Protein AF-A0A6B3FDZ7-F1 (afdb_monomer_lite)

Radius of gyration: 13.2 Å; chains: 1; bounding box: 26×28×34 Å

Structure (mmCIF, N/CA/C/O backbone):
data_AF-A0A6B3FDZ7-F1
#
_entry.id   AF-A0A6B3FDZ7-F1
#
loop_
_atom_site.group_PDB
_atom_site.id
_atom_site.type_symbol
_atom_site.label_atom_id
_atom_site.label_alt_id
_atom_site.label_comp_id
_atom_site.label_asym_id
_atom_site.label_entity_id
_atom_site.label_seq_id
_atom_site.pdbx_PDB_ins_code
_atom_site.Cartn_x
_atom_site.Cartn_y
_atom_site.Cartn_z
_atom_site.occupancy
_atom_site.B_iso_or_equiv
_atom_site.auth_seq_id
_atom_site.auth_comp_id
_atom_site.auth_asym_id
_atom_site.auth_atom_id
_atom_site.pdbx_PDB_model_num
ATOM 1 N N . VAL A 1 1 ? 2.545 -1.515 12.605 1.00 94.62 1 VAL A N 1
ATOM 2 C CA . VAL A 1 1 ? 1.981 -0.512 11.667 1.00 94.62 1 VAL A CA 1
ATOM 3 C C . VAL A 1 1 ? 0.464 -0.462 11.731 1.00 94.62 1 VAL A C 1
ATOM 5 O O . VAL A 1 1 ? -0.040 0.572 12.142 1.00 94.62 1 VAL A O 1
ATOM 8 N N . LEU A 1 2 ? -0.255 -1.550 11.421 1.00 97.12 2 LEU A N 1
ATOM 9 C CA . LEU A 1 2 ? -1.727 -1.554 11.380 1.00 97.12 2 LEU A CA 1
ATOM 10 C C . LEU A 1 2 ? -2.387 -0.956 12.638 1.00 97.12 2 LEU A C 1
ATOM 12 O O . LEU A 1 2 ? -3.140 -0.005 12.511 1.00 97.12 2 LEU A O 1
ATOM 16 N N . ALA A 1 3 ? -2.023 -1.407 13.845 1.00 98.25 3 ALA A N 1
ATOM 17 C CA . ALA A 1 3 ? -2.597 -0.875 15.090 1.00 98.25 3 ALA A CA 1
ATOM 18 C C . ALA A 1 3 ? -2.417 0.649 15.260 1.00 98.25 3 ALA A C 1
ATOM 20 O O . ALA A 1 3 ? -3.326 1.347 15.709 1.00 98.25 3 ALA A O 1
ATOM 21 N N . ALA A 1 4 ? -1.252 1.178 14.872 1.00 98.44 4 ALA A N 1
ATOM 22 C CA . ALA A 1 4 ? -0.990 2.613 14.918 1.00 98.44 4 ALA A CA 1
ATOM 23 C C . ALA A 1 4 ? -1.840 3.366 13.885 1.00 98.44 4 ALA A C 1
ATOM 25 O O . ALA A 1 4 ? -2.435 4.386 14.223 1.00 98.44 4 ALA A O 1
ATOM 26 N N . LEU A 1 5 ? -1.957 2.835 12.661 1.00 98.25 5 LEU A N 1
ATOM 27 C CA . LEU A 1 5 ? -2.817 3.407 11.623 1.00 98.25 5 LEU A CA 1
ATOM 28 C C . LEU A 1 5 ? -4.290 3.403 12.052 1.00 98.25 5 LEU A C 1
ATOM 30 O O . LEU A 1 5 ? -4.955 4.422 11.917 1.00 98.25 5 LEU A O 1
ATOM 34 N N . THR A 1 6 ? -4.784 2.308 12.635 1.00 98.19 6 THR A N 1
ATOM 35 C CA . THR A 1 6 ? -6.149 2.217 13.174 1.00 98.19 6 THR A CA 1
ATOM 36 C C . THR A 1 6 ? -6.418 3.319 14.198 1.00 98.19 6 THR A C 1
ATOM 38 O O . THR A 1 6 ? -7.452 3.981 14.139 1.00 98.19 6 THR A O 1
ATOM 41 N N . ASN A 1 7 ? -5.482 3.569 15.116 1.00 98.62 7 ASN A N 1
ATOM 42 C CA . ASN A 1 7 ? -5.629 4.652 16.088 1.00 98.62 7 ASN A CA 1
ATOM 43 C C . ASN A 1 7 ? -5.551 6.040 15.437 1.00 98.62 7 ASN A C 1
ATOM 45 O O . ASN A 1 7 ? -6.352 6.906 15.779 1.00 98.62 7 ASN A O 1
ATOM 49 N N . ALA A 1 8 ? -4.651 6.250 14.475 1.00 98.69 8 ALA A N 1
ATOM 50 C CA . ALA A 1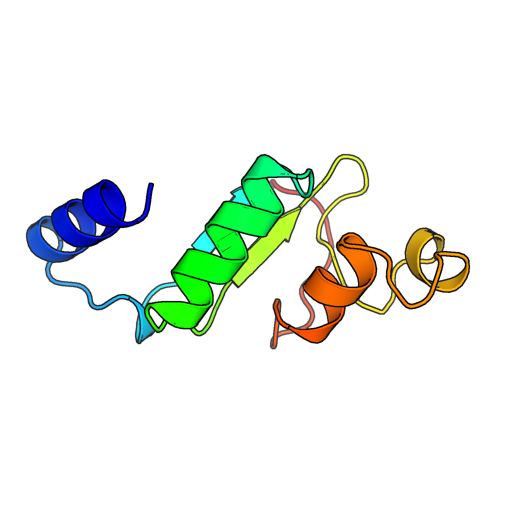 8 ? -4.555 7.515 13.749 1.00 98.69 8 ALA A CA 1
ATOM 51 C C . ALA A 1 8 ? -5.848 7.835 12.979 1.00 98.69 8 ALA A C 1
ATOM 53 O O . ALA A 1 8 ? -6.347 8.956 13.052 1.00 98.69 8 ALA A O 1
ATOM 54 N N . LEU A 1 9 ? -6.432 6.837 12.311 1.00 98.56 9 LEU A N 1
ATOM 55 C CA . LEU A 1 9 ? -7.704 6.949 11.596 1.00 98.56 9 LEU A CA 1
ATOM 56 C C . LEU A 1 9 ? -8.859 7.345 12.526 1.00 98.56 9 LEU A C 1
ATOM 58 O O . LEU A 1 9 ? -9.652 8.216 12.172 1.00 98.56 9 LEU A O 1
ATOM 62 N N . ARG A 1 10 ? -8.900 6.797 13.750 1.00 98.38 10 ARG A N 1
ATOM 63 C CA . ARG A 1 10 ? -9.872 7.199 14.783 1.00 98.38 10 ARG A CA 1
ATOM 64 C C . ARG A 1 10 ? -9.720 8.664 15.189 1.00 98.38 10 ARG A C 1
ATOM 66 O O . ARG A 1 10 ? -10.729 9.334 15.373 1.00 98.38 10 ARG A O 1
ATOM 73 N N . VAL A 1 11 ? -8.488 9.163 15.311 1.00 98.62 11 VAL A N 1
ATOM 74 C CA . VAL A 1 11 ? -8.218 10.569 15.669 1.00 98.62 11 VAL A CA 1
ATOM 75 C C . VAL A 1 11 ? -8.724 11.527 14.592 1.00 98.62 11 VAL A C 1
ATOM 77 O O . VAL A 1 11 ? -9.291 12.564 14.919 1.00 98.62 11 VAL A O 1
ATOM 80 N N . VAL A 1 12 ? -8.553 11.181 13.313 1.00 98.38 12 VAL A N 1
ATOM 81 C CA . VAL A 1 12 ? -8.990 12.030 12.188 1.00 98.38 12 VAL A CA 1
ATOM 82 C C . VAL A 1 12 ? -10.407 11.719 11.691 1.00 98.38 12 VAL A C 1
ATOM 84 O O . VAL A 1 12 ? -10.846 12.324 10.715 1.00 98.38 12 VAL A O 1
ATOM 87 N N . GLY A 1 13 ? -11.112 10.776 12.324 1.00 98.25 13 GLY A N 1
ATOM 88 C CA . GLY A 1 13 ? -12.482 10.397 11.970 1.00 98.25 13 GLY A CA 1
ATOM 89 C C . GLY A 1 13 ? -12.635 9.772 10.579 1.00 98.25 13 GLY A C 1
ATOM 90 O O . GLY A 1 13 ? -13.661 9.978 9.937 1.00 98.25 13 GLY A O 1
ATOM 91 N N . LYS A 1 14 ? -11.627 9.039 10.089 1.00 98.62 14 LYS A N 1
ATOM 92 C CA . LYS A 1 14 ? -11.651 8.375 8.771 1.00 98.62 14 LYS A CA 1
ATOM 93 C C . LYS A 1 14 ? -11.692 6.859 8.922 1.00 98.62 14 LYS A C 1
ATOM 95 O O . LYS A 1 14 ? -11.175 6.328 9.902 1.00 98.62 14 LYS A O 1
ATOM 100 N N . LYS A 1 15 ? -12.264 6.160 7.942 1.00 98.25 15 LYS A N 1
ATOM 101 C CA . LYS A 1 15 ? -12.170 4.699 7.844 1.00 98.25 15 LYS A CA 1
ATOM 102 C C . LYS A 1 15 ? -11.031 4.291 6.916 1.00 98.25 15 LYS A C 1
ATOM 104 O O . LYS A 1 15 ? -10.535 5.113 6.148 1.00 98.25 15 LYS A O 1
ATOM 109 N N . ILE A 1 16 ? -10.578 3.044 7.025 1.00 98.12 16 ILE A N 1
ATOM 110 C CA . ILE A 1 16 ? -9.425 2.562 6.252 1.00 98.12 16 ILE A CA 1
ATOM 111 C C . ILE A 1 16 ? -9.780 2.354 4.774 1.00 98.12 16 ILE A C 1
ATOM 113 O O . ILE A 1 16 ? -8.941 2.618 3.917 1.00 98.12 16 ILE A O 1
ATOM 117 N N . GLU A 1 17 ? -11.023 1.972 4.479 1.00 97.75 17 GLU A N 1
ATOM 118 C CA . GLU A 1 17 ? -11.544 1.843 3.115 1.00 97.75 17 GLU A CA 1
ATOM 119 C C . GLU A 1 17 ? -11.630 3.195 2.378 1.00 97.75 17 GLU A C 1
ATOM 121 O O . GLU A 1 17 ? -11.446 3.267 1.165 1.00 97.75 17 GLU A O 1
ATOM 126 N N . ASP A 1 18 ? -11.811 4.294 3.118 1.00 97.12 18 ASP A N 1
ATOM 127 C CA . ASP A 1 18 ? -12.016 5.633 2.552 1.00 97.12 18 ASP A CA 1
ATOM 128 C C . ASP A 1 18 ? -10.703 6.373 2.230 1.00 97.12 18 ASP A C 1
ATOM 130 O O . ASP A 1 18 ? -10.719 7.443 1.610 1.00 97.12 18 ASP A O 1
ATOM 134 N N . VAL A 1 19 ? -9.551 5.862 2.681 1.00 97.81 19 VAL A N 1
ATOM 135 C CA . VAL A 1 19 ? -8.255 6.542 2.526 1.00 97.81 19 VAL A CA 1
ATOM 136 C C . VAL A 1 19 ? -7.413 5.956 1.401 1.00 97.81 19 VAL A C 1
ATOM 138 O O . VAL A 1 19 ? -7.461 4.770 1.091 1.00 97.81 19 VAL A O 1
ATOM 141 N N . ARG A 1 20 ? -6.565 6.808 0.818 1.00 97.19 20 ARG A N 1
ATOM 142 C CA . ARG A 1 20 ? -5.461 6.375 -0.039 1.00 97.19 20 ARG A CA 1
ATOM 143 C C . ARG A 1 20 ? -4.204 6.196 0.807 1.00 97.19 20 ARG A C 1
ATOM 145 O O . ARG A 1 20 ? -3.807 7.111 1.527 1.00 97.19 20 ARG A O 1
ATOM 152 N N . VAL A 1 21 ? -3.577 5.032 0.700 1.00 97.69 21 VAL A N 1
ATOM 153 C CA . VAL A 1 21 ? -2.325 4.687 1.375 1.00 97.69 21 VAL A CA 1
ATOM 154 C C . VAL A 1 21 ? -1.201 4.684 0.347 1.00 97.69 21 VAL A C 1
ATOM 156 O O . VAL A 1 21 ? -1.263 3.953 -0.636 1.00 97.69 21 VAL A O 1
ATOM 159 N N . VAL A 1 22 ? -0.157 5.476 0.586 1.00 97.38 22 VAL A N 1
ATOM 160 C CA . VAL A 1 22 ? 1.071 5.464 -0.220 1.00 97.38 22 VAL A CA 1
ATOM 161 C C . VAL A 1 22 ? 2.208 4.905 0.628 1.00 97.38 22 VAL A C 1
ATOM 163 O O . VAL A 1 22 ? 2.395 5.317 1.774 1.00 97.38 22 VAL A O 1
ATOM 166 N N . MET A 1 23 ? 2.960 3.956 0.078 1.00 97.12 23 MET A N 1
ATOM 167 C CA . MET A 1 23 ? 4.097 3.315 0.732 1.00 97.12 23 MET A CA 1
ATOM 168 C C . MET A 1 23 ? 5.365 3.512 -0.096 1.00 97.12 23 MET A C 1
ATOM 170 O O . MET A 1 23 ? 5.376 3.265 -1.298 1.00 97.12 23 MET A O 1
ATOM 174 N N . SER A 1 24 ? 6.450 3.907 0.566 1.00 96.31 24 SER A N 1
ATOM 175 C CA . SER A 1 24 ? 7.790 3.925 -0.019 1.00 96.31 24 SER A CA 1
ATOM 176 C C . SER A 1 24 ? 8.557 2.698 0.466 1.00 96.31 24 SER A C 1
ATOM 178 O O . SER A 1 24 ? 8.833 2.561 1.659 1.00 96.31 24 SER A O 1
ATOM 180 N N . GLY A 1 25 ? 8.848 1.784 -0.455 1.00 94.44 25 GLY A N 1
ATOM 181 C CA . GLY A 1 25 ? 9.536 0.523 -0.213 1.00 94.44 25 GLY A CA 1
ATOM 182 C C . GLY A 1 25 ? 8.659 -0.701 -0.483 1.00 94.44 25 GLY A C 1
ATOM 183 O O . GLY A 1 25 ? 7.719 -0.991 0.256 1.00 94.44 25 GLY A O 1
ATOM 184 N N . ALA A 1 26 ? 9.054 -1.484 -1.488 1.00 93.88 26 ALA A N 1
ATOM 185 C CA . ALA A 1 26 ? 8.417 -2.742 -1.884 1.00 93.88 26 ALA A CA 1
ATOM 186 C C . ALA A 1 26 ? 9.201 -3.999 -1.434 1.00 93.88 26 ALA A C 1
ATOM 188 O O . ALA A 1 26 ? 9.075 -5.077 -2.007 1.00 93.88 26 ALA A O 1
ATOM 189 N N . GLY A 1 27 ? 10.040 -3.868 -0.399 1.00 91.50 27 GLY A N 1
ATOM 190 C CA . GLY A 1 27 ? 10.781 -4.990 0.190 1.00 91.50 27 GLY A CA 1
ATOM 191 C C . GLY A 1 27 ? 9.910 -5.901 1.065 1.00 91.50 27 GLY A C 1
ATOM 192 O O . GLY A 1 27 ? 8.695 -5.721 1.171 1.00 91.50 27 GLY A O 1
ATOM 193 N N . ALA A 1 28 ? 10.532 -6.856 1.764 1.00 93.12 28 ALA A N 1
ATOM 194 C CA . ALA A 1 28 ? 9.821 -7.844 2.587 1.00 93.12 28 ALA A CA 1
ATOM 195 C C . ALA A 1 28 ? 8.905 -7.208 3.652 1.00 93.12 28 ALA A C 1
ATOM 197 O O . ALA A 1 28 ? 7.728 -7.556 3.749 1.00 93.12 28 ALA A O 1
ATOM 198 N N . ALA A 1 29 ? 9.417 -6.233 4.412 1.00 94.75 29 ALA A N 1
ATOM 199 C CA . ALA A 1 29 ? 8.636 -5.547 5.442 1.00 94.75 29 ALA A CA 1
ATOM 200 C C . ALA A 1 29 ? 7.461 -4.755 4.843 1.00 94.75 29 ALA A C 1
ATOM 202 O O . ALA A 1 29 ? 6.336 -4.872 5.327 1.00 94.75 29 ALA A O 1
ATOM 203 N N . GLY A 1 30 ? 7.706 -3.995 3.768 1.00 95.38 30 GLY A N 1
ATOM 204 C CA . GLY A 1 30 ? 6.673 -3.225 3.068 1.00 95.38 30 GLY A CA 1
ATOM 205 C C . GLY A 1 30 ? 5.571 -4.126 2.514 1.00 95.38 30 GLY A C 1
ATOM 206 O O . GLY A 1 30 ? 4.396 -3.890 2.770 1.00 95.38 30 GLY A O 1
ATOM 207 N N . THR A 1 31 ? 5.948 -5.230 1.868 1.00 95.56 31 THR A N 1
ATOM 208 C CA . THR A 1 31 ? 5.005 -6.221 1.332 1.00 95.56 31 THR A CA 1
ATOM 209 C C . THR A 1 31 ? 4.163 -6.867 2.437 1.00 95.56 31 THR A C 1
ATOM 211 O O . THR A 1 31 ? 2.950 -7.012 2.289 1.00 95.56 31 THR A O 1
ATOM 214 N N . ALA A 1 32 ? 4.775 -7.238 3.568 1.00 96.69 32 ALA A N 1
ATOM 215 C CA . ALA A 1 32 ? 4.053 -7.825 4.698 1.00 96.69 32 ALA A CA 1
ATOM 216 C C . ALA A 1 32 ? 3.065 -6.830 5.329 1.00 96.69 32 ALA A C 1
ATOM 218 O O . ALA A 1 32 ? 1.924 -7.188 5.623 1.00 96.69 32 ALA A O 1
ATOM 219 N N . ILE A 1 33 ? 3.479 -5.570 5.496 1.00 97.75 33 ILE A N 1
ATOM 220 C CA . ILE A 1 33 ? 2.605 -4.500 5.987 1.00 97.75 33 ILE A CA 1
ATOM 221 C C . ILE A 1 33 ? 1.447 -4.280 5.017 1.00 97.75 33 ILE A C 1
ATOM 223 O O . ILE A 1 33 ? 0.303 -4.272 5.459 1.00 97.75 33 ILE A O 1
ATOM 227 N N . LEU A 1 34 ? 1.723 -4.154 3.719 1.00 97.88 34 LEU A N 1
ATOM 228 C CA . LEU A 1 34 ? 0.706 -3.974 2.688 1.00 97.88 34 LEU A CA 1
ATOM 229 C C . LEU A 1 34 ? -0.351 -5.082 2.750 1.00 97.88 34 LEU A C 1
ATOM 231 O O . LEU A 1 34 ? -1.537 -4.779 2.815 1.00 97.88 34 LEU A O 1
ATOM 235 N N . LYS A 1 35 ? 0.066 -6.353 2.811 1.00 97.31 35 LYS A N 1
ATOM 236 C CA . LYS A 1 35 ? -0.851 -7.498 2.948 1.00 97.31 35 LYS A CA 1
ATOM 237 C C . LYS A 1 35 ? -1.770 -7.362 4.160 1.00 97.31 35 LYS A C 1
ATOM 239 O O . LYS A 1 35 ? -2.968 -7.602 4.043 1.00 97.31 35 LYS A O 1
ATOM 244 N N . LEU A 1 36 ? -1.230 -6.942 5.306 1.00 98.00 36 LEU A N 1
ATOM 245 C CA . LEU A 1 36 ? -2.028 -6.695 6.510 1.00 98.00 36 LEU A CA 1
ATOM 246 C C . LEU A 1 36 ? -2.993 -5.517 6.345 1.00 98.00 36 LEU A C 1
ATOM 248 O O . LEU A 1 36 ? -4.101 -5.579 6.865 1.00 98.00 36 LEU A O 1
ATOM 252 N N . LEU A 1 37 ? -2.591 -4.450 5.649 1.00 98.06 37 LEU A N 1
ATOM 253 C CA . LEU A 1 37 ? -3.459 -3.297 5.398 1.00 98.06 37 LEU A CA 1
ATOM 254 C C . LEU A 1 37 ? -4.618 -3.654 4.462 1.00 98.06 37 LEU A C 1
ATOM 256 O O . LEU A 1 37 ? -5.755 -3.300 4.758 1.00 98.06 37 LEU A O 1
ATOM 260 N N . LEU A 1 38 ? -4.347 -4.396 3.385 1.00 97.81 38 LEU A N 1
ATOM 261 C CA . LEU A 1 38 ? -5.381 -4.893 2.472 1.00 97.81 38 LEU A CA 1
ATOM 262 C C . LEU A 1 38 ? -6.343 -5.842 3.201 1.00 97.81 38 LEU A C 1
ATOM 264 O O . LEU A 1 38 ? -7.554 -5.675 3.118 1.00 97.81 38 LEU A O 1
ATOM 268 N N . ALA A 1 39 ? -5.818 -6.778 4.003 1.00 98.12 39 ALA A N 1
ATOM 269 C CA . ALA A 1 39 ? -6.638 -7.669 4.829 1.00 98.12 39 ALA A CA 1
ATOM 270 C C . ALA A 1 39 ? -7.477 -6.919 5.882 1.00 98.12 39 ALA A C 1
ATOM 272 O O . ALA A 1 39 ? -8.514 -7.417 6.312 1.00 98.12 39 ALA A O 1
ATOM 273 N N . ALA A 1 40 ? -7.040 -5.727 6.295 1.00 97.88 40 ALA A N 1
ATOM 274 C CA . ALA A 1 40 ? -7.773 -4.856 7.205 1.00 97.88 40 ALA A CA 1
ATOM 275 C C . ALA A 1 40 ? -8.799 -3.943 6.505 1.00 97.88 40 ALA A C 1
ATOM 277 O O . ALA A 1 40 ? -9.495 -3.211 7.203 1.00 97.88 40 ALA A O 1
ATOM 278 N N . GLY A 1 41 ? -8.901 -3.980 5.169 1.00 97.75 41 GLY A N 1
ATOM 279 C CA . GLY A 1 41 ? -9.902 -3.238 4.393 1.00 97.75 41 GLY A CA 1
ATOM 280 C C . GLY A 1 41 ? -9.379 -2.020 3.629 1.00 97.75 41 GLY A C 1
ATOM 281 O O . GLY A 1 41 ? -10.179 -1.240 3.126 1.00 97.75 41 GLY A O 1
ATOM 282 N N . ALA A 1 42 ? -8.062 -1.812 3.532 1.00 98.00 42 ALA A N 1
ATOM 283 C CA . ALA A 1 42 ? -7.534 -0.764 2.659 1.00 98.00 42 ALA A CA 1
ATOM 284 C C . ALA A 1 42 ? -7.820 -1.103 1.185 1.00 98.00 42 ALA A C 1
ATOM 286 O O . ALA A 1 42 ? -7.340 -2.116 0.685 1.00 98.00 42 ALA A O 1
ATOM 287 N N . GLU A 1 43 ? -8.551 -0.240 0.479 1.00 96.31 43 GLU A N 1
ATOM 288 C CA . GLU A 1 43 ? -8.901 -0.466 -0.935 1.00 96.31 43 GLU A CA 1
ATOM 289 C C . GLU A 1 43 ? -7.923 0.207 -1.906 1.00 96.31 43 GLU A C 1
ATOM 291 O O . GLU A 1 43 ? -7.694 -0.269 -3.017 1.00 96.31 43 GLU A O 1
ATOM 296 N N . ARG A 1 44 ? -7.328 1.335 -1.498 1.00 96.62 44 ARG A N 1
ATOM 297 C CA . ARG A 1 44 ? -6.483 2.174 -2.361 1.00 96.62 44 ARG A CA 1
ATOM 298 C C . ARG A 1 44 ? -5.076 2.267 -1.799 1.00 96.62 44 ARG A C 1
ATOM 300 O O . ARG A 1 44 ? -4.727 3.242 -1.135 1.00 96.62 44 ARG A O 1
ATOM 307 N N . ALA A 1 45 ? -4.267 1.252 -2.072 1.00 97.62 45 ALA A N 1
ATOM 308 C CA . ALA A 1 45 ? -2.847 1.246 -1.742 1.00 97.62 45 ALA A CA 1
ATOM 309 C C . ALA A 1 45 ? -1.990 1.456 -2.997 1.00 97.62 45 ALA A C 1
ATOM 311 O O . ALA A 1 45 ? -2.292 0.904 -4.050 1.00 97.62 45 ALA A O 1
ATOM 312 N N . VAL A 1 46 ? -0.916 2.233 -2.875 1.00 97.50 46 VAL A N 1
ATOM 313 C CA . VAL A 1 46 ? 0.094 2.448 -3.918 1.00 97.50 46 VAL A CA 1
ATOM 314 C C . VAL A 1 46 ? 1.465 2.276 -3.281 1.00 97.50 46 VAL A C 1
ATOM 316 O O . VAL A 1 46 ? 1.729 2.832 -2.214 1.00 97.50 46 VAL A O 1
ATOM 319 N N . VAL A 1 47 ? 2.340 1.506 -3.920 1.00 97.56 47 VAL A N 1
ATOM 320 C CA . VAL A 1 47 ? 3.708 1.280 -3.446 1.00 97.56 47 VAL A CA 1
ATOM 321 C C . VAL A 1 47 ? 4.684 1.796 -4.489 1.00 97.56 47 VAL A C 1
ATOM 323 O O . VAL A 1 47 ? 4.508 1.524 -5.671 1.00 97.56 47 VAL A O 1
ATOM 326 N N . ALA A 1 48 ? 5.719 2.506 -4.053 1.00 97.00 48 ALA A N 1
ATOM 327 C CA . ALA A 1 48 ? 6.854 2.879 -4.886 1.00 97.00 48 ALA A CA 1
ATOM 328 C C . ALA A 1 48 ? 8.140 2.224 -4.369 1.00 97.00 48 ALA A C 1
ATOM 330 O O . ALA A 1 48 ? 8.334 2.095 -3.159 1.00 97.00 48 ALA A O 1
ATOM 331 N N . ASP A 1 49 ? 9.028 1.822 -5.271 1.00 95.06 49 ASP A N 1
ATOM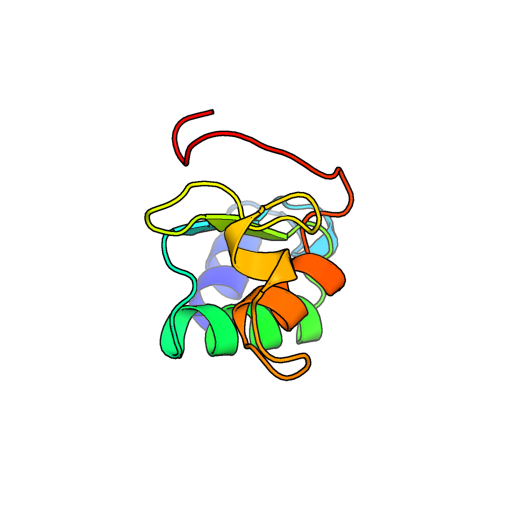 332 C CA . ASP A 1 49 ? 10.392 1.390 -4.964 1.00 95.06 49 ASP A CA 1
ATOM 333 C C . ASP A 1 49 ? 11.421 2.323 -5.632 1.00 95.06 49 ASP A C 1
ATOM 335 O O . ASP A 1 49 ? 11.101 3.448 -6.022 1.00 95.06 49 ASP A O 1
ATOM 339 N N . ILE A 1 50 ? 12.674 1.875 -5.746 1.00 93.50 50 ILE A N 1
ATOM 340 C CA . ILE A 1 50 ? 13.759 2.651 -6.365 1.00 93.50 50 ILE A CA 1
ATOM 341 C C . ILE A 1 50 ? 13.514 2.990 -7.846 1.00 93.50 50 ILE A C 1
ATOM 343 O O . ILE A 1 50 ? 14.148 3.905 -8.364 1.00 93.50 50 ILE A O 1
ATOM 347 N N . HIS A 1 51 ? 12.606 2.282 -8.520 1.00 94.00 51 HIS A N 1
ATOM 348 C CA . HIS A 1 51 ? 12.233 2.499 -9.918 1.00 94.00 51 HIS A CA 1
ATOM 349 C C . HIS A 1 51 ? 10.889 3.233 -10.062 1.00 94.00 51 HIS A C 1
ATOM 351 O O . HIS A 1 51 ? 10.395 3.392 -11.176 1.00 94.00 51 HIS A O 1
ATOM 357 N N . GLY A 1 52 ? 10.304 3.707 -8.957 1.00 95.69 52 GLY A N 1
ATOM 358 C CA . GLY A 1 52 ? 9.040 4.440 -8.947 1.00 95.69 52 GLY A CA 1
ATOM 359 C C . GLY A 1 52 ? 7.851 3.573 -8.553 1.00 95.69 52 GLY A C 1
ATOM 360 O O . GLY A 1 52 ? 8.001 2.541 -7.894 1.00 95.69 52 GLY A O 1
ATOM 361 N N . VAL A 1 53 ? 6.649 4.026 -8.908 1.00 97.31 53 VAL A N 1
ATOM 362 C CA . VAL A 1 53 ? 5.398 3.333 -8.580 1.00 97.31 53 VAL A CA 1
ATOM 363 C C . VAL A 1 53 ? 5.410 1.919 -9.165 1.00 97.31 53 VAL A C 1
ATOM 365 O O . VAL A 1 53 ? 5.798 1.697 -10.308 1.00 97.31 53 VAL A O 1
ATOM 368 N N . VAL A 1 54 ? 5.003 0.935 -8.369 1.00 95.94 54 VAL A N 1
ATOM 369 C CA . VAL A 1 54 ? 4.863 -0.457 -8.797 1.00 95.94 54 VAL A CA 1
ATOM 370 C C . VAL A 1 54 ? 3.541 -0.599 -9.554 1.00 95.94 54 VAL A C 1
ATOM 372 O O . VAL A 1 54 ? 2.466 -0.353 -9.005 1.00 95.94 54 VAL A O 1
ATOM 375 N N . HIS A 1 55 ? 3.621 -0.979 -10.828 1.00 94.88 55 HIS A N 1
ATOM 376 C CA . HIS A 1 55 ? 2.471 -1.200 -11.705 1.00 94.88 55 HIS A CA 1
ATOM 377 C C . HIS A 1 55 ? 2.819 -2.222 -12.796 1.00 94.88 55 HIS A C 1
ATOM 379 O O . HIS A 1 55 ? 3.988 -2.425 -13.121 1.00 94.88 55 HIS A O 1
ATOM 385 N N . SER A 1 56 ? 1.810 -2.855 -13.393 1.00 90.62 56 SER A N 1
ATOM 386 C CA . SER A 1 56 ? 1.985 -3.982 -14.328 1.00 90.62 56 SER A CA 1
ATOM 387 C C . SER A 1 56 ? 2.710 -3.630 -15.635 1.00 90.62 56 SER A C 1
ATOM 389 O O . SER A 1 56 ? 3.237 -4.519 -16.299 1.00 90.62 56 SER A O 1
ATOM 391 N N . GLY A 1 57 ? 2.754 -2.344 -15.993 1.00 90.62 57 GLY A N 1
ATOM 39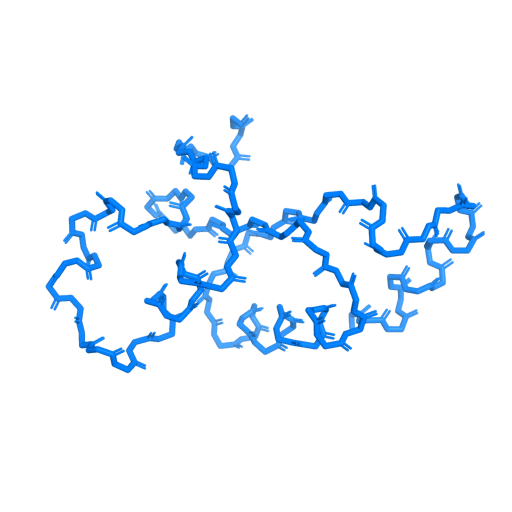2 C CA . GLY A 1 57 ? 3.440 -1.825 -17.182 1.00 90.62 57 GLY A CA 1
ATOM 393 C C . GLY A 1 57 ? 4.949 -1.600 -17.026 1.00 90.62 57 GLY A C 1
ATOM 394 O O . GLY A 1 57 ? 5.582 -1.130 -17.968 1.00 90.62 57 GLY A O 1
ATOM 395 N N . ARG A 1 58 ? 5.533 -1.887 -15.858 1.00 91.38 58 ARG A N 1
ATOM 396 C CA . ARG A 1 58 ? 6.980 -1.773 -15.632 1.00 91.38 58 ARG A CA 1
ATOM 397 C C . ARG A 1 58 ? 7.751 -2.855 -16.380 1.00 91.38 58 ARG A C 1
ATOM 399 O O . ARG A 1 58 ? 7.468 -4.039 -16.217 1.00 91.38 58 ARG A O 1
ATOM 406 N N . THR A 1 59 ? 8.760 -2.454 -17.150 1.00 87.94 59 THR A N 1
ATOM 407 C CA . THR A 1 59 ? 9.595 -3.375 -17.937 1.00 87.94 59 THR A CA 1
ATOM 408 C C . THR A 1 59 ? 10.347 -4.371 -17.059 1.00 87.94 59 THR A C 1
ATOM 410 O O . THR A 1 59 ? 10.393 -5.549 -17.390 1.00 87.94 59 THR A O 1
ATOM 413 N N . ASP A 1 60 ? 10.843 -3.949 -15.895 1.00 86.81 60 ASP A N 1
ATOM 414 C CA . ASP A 1 60 ? 11.540 -4.828 -14.948 1.00 86.81 60 ASP A CA 1
ATOM 415 C C . ASP A 1 60 ? 10.626 -5.887 -14.300 1.00 86.81 60 ASP A C 1
ATOM 417 O O . ASP A 1 60 ? 11.114 -6.886 -13.775 1.00 86.81 60 ASP A O 1
ATOM 421 N N . LEU A 1 61 ? 9.300 -5.712 -14.374 1.00 84.25 61 LEU A N 1
ATOM 422 C CA . LEU A 1 61 ? 8.314 -6.702 -13.923 1.00 84.25 61 LEU A CA 1
ATOM 423 C C . LEU A 1 61 ? 7.853 -7.656 -15.021 1.00 84.25 61 LEU A C 1
ATOM 425 O O . LEU A 1 61 ? 7.227 -8.666 -14.701 1.00 84.25 61 LEU A O 1
ATOM 429 N N . VAL A 1 62 ? 8.136 -7.350 -16.288 1.00 76.69 62 VAL A N 1
ATOM 430 C CA . VAL A 1 62 ? 7.874 -8.266 -17.409 1.00 76.69 62 VAL A CA 1
ATOM 431 C C . VAL A 1 62 ? 8.841 -9.449 -17.354 1.00 76.69 62 VAL A C 1
ATOM 433 O O . VAL A 1 62 ? 8.427 -10.583 -17.576 1.00 76.69 62 VAL A O 1
ATOM 436 N N . ASP A 1 63 ? 10.094 -9.186 -16.982 1.00 77.12 63 ASP A N 1
ATOM 437 C CA . ASP A 1 63 ? 11.151 -10.199 -16.874 1.00 77.12 63 ASP A CA 1
ATOM 438 C C . ASP A 1 63 ? 11.214 -10.866 -15.486 1.00 77.12 63 ASP A C 1
ATOM 440 O O . ASP A 1 63 ? 11.989 -11.799 -15.262 1.00 77.12 63 ASP A O 1
ATOM 444 N N . ALA A 1 64 ? 10.415 -10.387 -14.528 1.00 78.06 64 ALA A N 1
ATOM 445 C CA . ALA A 1 64 ? 10.386 -10.923 -13.175 1.00 78.06 64 ALA A CA 1
ATOM 446 C C . ALA A 1 64 ? 9.698 -12.295 -13.117 1.00 78.06 64 ALA A C 1
ATOM 448 O O . ALA A 1 64 ? 8.750 -12.580 -13.851 1.00 78.06 64 ALA A O 1
ATOM 449 N N . ALA A 1 65 ? 10.139 -13.136 -12.176 1.00 80.25 65 ALA A N 1
ATOM 450 C CA . ALA A 1 65 ? 9.488 -14.414 -11.913 1.00 80.25 65 ALA A CA 1
ATOM 451 C C . ALA A 1 65 ? 7.991 -14.212 -11.576 1.00 80.25 65 ALA A C 1
ATOM 453 O O . ALA A 1 65 ? 7.657 -13.250 -10.873 1.00 80.25 65 ALA A O 1
ATOM 454 N N . PRO A 1 66 ? 7.084 -15.105 -12.022 1.00 77.00 66 PRO A N 1
ATOM 455 C CA . PRO A 1 66 ? 5.644 -14.969 -11.775 1.00 77.00 66 PRO A CA 1
ATOM 456 C C . PRO A 1 66 ? 5.252 -14.866 -10.293 1.00 77.00 66 PRO A C 1
ATOM 458 O O . PRO A 1 66 ? 4.227 -14.278 -9.964 1.00 77.00 66 PRO A O 1
ATOM 461 N N . ASP A 1 67 ? 6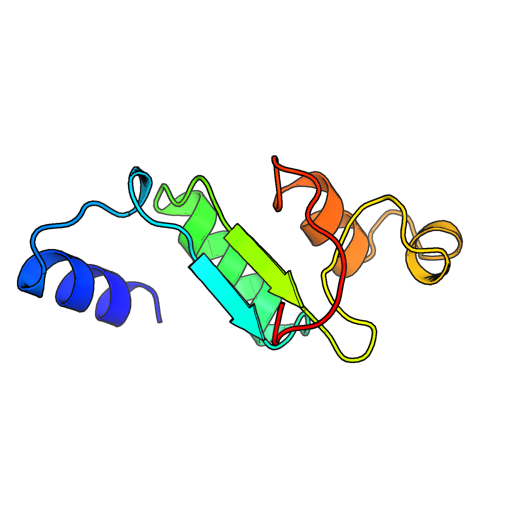.064 -15.423 -9.394 1.00 83.44 67 ASP A N 1
ATOM 462 C CA . ASP A 1 67 ? 5.887 -15.415 -7.939 1.00 83.44 67 ASP A CA 1
ATOM 463 C C . ASP A 1 67 ? 6.630 -14.263 -7.233 1.00 83.44 67 ASP A C 1
ATOM 465 O O . ASP A 1 67 ? 6.682 -14.202 -6.000 1.00 83.44 67 ASP A O 1
ATOM 469 N N . SER A 1 68 ? 7.177 -13.315 -8.001 1.00 89.12 68 SER A N 1
ATOM 470 C CA . SER A 1 68 ? 7.852 -12.128 -7.483 1.00 89.12 68 SER A CA 1
ATOM 471 C C . SER A 1 68 ? 6.935 -11.309 -6.561 1.00 89.12 68 SER A C 1
ATOM 473 O O . SER A 1 68 ? 5.798 -10.991 -6.932 1.00 89.12 68 SER A O 1
ATOM 475 N N . PRO A 1 69 ? 7.434 -10.854 -5.393 1.00 90.19 69 PRO A N 1
ATOM 476 C CA . PRO A 1 69 ? 6.698 -9.938 -4.526 1.00 90.19 69 PRO A CA 1
ATOM 477 C C . PRO A 1 69 ? 6.224 -8.673 -5.247 1.00 90.19 69 PRO A C 1
ATOM 479 O O . PRO A 1 69 ? 5.114 -8.213 -4.996 1.00 90.19 69 PRO A O 1
ATOM 482 N N . LEU A 1 70 ? 7.029 -8.131 -6.168 1.00 93.31 70 LEU A N 1
ATOM 483 C CA . LEU A 1 70 ? 6.665 -6.929 -6.917 1.00 93.31 70 LEU A CA 1
ATOM 484 C C . LEU A 1 70 ? 5.515 -7.185 -7.892 1.00 93.31 70 LEU A C 1
ATOM 486 O O . LEU A 1 70 ? 4.652 -6.324 -8.050 1.00 93.31 70 LEU A O 1
ATOM 490 N N . ARG A 1 71 ? 5.466 -8.377 -8.503 1.00 93.19 71 ARG A N 1
ATOM 491 C CA . ARG A 1 71 ? 4.358 -8.757 -9.381 1.00 93.19 71 ARG A CA 1
ATOM 492 C C . ARG A 1 71 ? 3.061 -8.872 -8.592 1.00 93.19 71 ARG A C 1
ATOM 494 O O . ARG A 1 71 ? 2.056 -8.281 -8.969 1.00 93.19 71 ARG A O 1
ATOM 501 N N . TRP A 1 72 ? 3.124 -9.523 -7.432 1.00 94.12 72 TRP A N 1
ATOM 502 C CA . TRP A 1 72 ? 1.986 -9.590 -6.522 1.00 94.12 72 TRP A CA 1
ATOM 503 C C . TRP A 1 72 ? 1.499 -8.193 -6.108 1.00 94.12 72 TRP A C 1
ATOM 505 O O . TRP A 1 72 ? 0.296 -7.946 -6.112 1.00 94.12 72 TRP A O 1
ATOM 515 N N . ILE A 1 73 ? 2.409 -7.262 -5.795 1.00 95.69 73 ILE A N 1
ATOM 516 C CA . ILE A 1 73 ? 2.041 -5.874 -5.474 1.00 95.69 73 ILE A CA 1
ATOM 517 C C . ILE A 1 73 ? 1.336 -5.215 -6.665 1.00 95.69 73 ILE A C 1
ATOM 519 O O . ILE A 1 73 ? 0.266 -4.642 -6.475 1.00 95.69 73 ILE A O 1
ATOM 523 N N . ALA A 1 74 ? 1.896 -5.313 -7.873 1.00 94.50 74 ALA A N 1
ATOM 524 C CA . ALA A 1 74 ? 1.317 -4.716 -9.077 1.00 94.50 74 ALA A CA 1
ATOM 525 C C . ALA A 1 74 ? -0.097 -5.240 -9.381 1.00 94.50 74 ALA A C 1
ATOM 527 O O . ALA A 1 74 ? -0.949 -4.470 -9.808 1.00 94.50 74 ALA A O 1
ATOM 528 N N . ASP A 1 75 ? -0.348 -6.526 -9.131 1.00 93.00 75 ASP A N 1
ATOM 529 C CA . ASP A 1 75 ? -1.625 -7.173 -9.442 1.00 93.00 75 ASP A CA 1
ATOM 530 C C . ASP A 1 75 ? -2.698 -6.967 -8.346 1.00 93.00 75 ASP A C 1
ATOM 532 O O . ASP A 1 75 ? -3.884 -7.153 -8.605 1.00 93.00 75 ASP A O 1
ATOM 536 N N . ASN A 1 76 ? -2.308 -6.594 -7.118 1.00 95.44 76 ASN A N 1
ATOM 537 C CA . ASN A 1 76 ? -3.214 -6.483 -5.958 1.00 95.44 76 ASN A CA 1
ATOM 538 C C . ASN A 1 76 ? -3.339 -5.056 -5.398 1.00 95.44 76 ASN A C 1
ATOM 540 O O . ASN A 1 76 ? -4.009 -4.843 -4.387 1.00 95.44 76 ASN A O 1
ATOM 544 N N . THR A 1 77 ? -2.669 -4.077 -6.002 1.00 96.31 77 THR A N 1
ATOM 545 C CA . THR A 1 77 ? -2.692 -2.676 -5.562 1.00 96.31 77 THR A CA 1
ATOM 546 C C . THR A 1 77 ? -2.825 -1.737 -6.752 1.00 96.31 77 THR A C 1
ATOM 548 O O . THR A 1 77 ? -2.924 -2.187 -7.888 1.00 96.31 77 THR A O 1
ATOM 551 N N . ASN A 1 78 ? -2.834 -0.428 -6.494 1.00 96.12 78 ASN A N 1
ATOM 552 C CA . ASN A 1 78 ? -2.835 0.603 -7.526 1.00 96.12 78 ASN A CA 1
ATOM 553 C C . ASN A 1 78 ? -3.943 0.408 -8.591 1.00 96.12 78 ASN A C 1
ATOM 555 O O . ASN A 1 78 ? -3.647 0.346 -9.785 1.00 96.12 78 ASN A O 1
ATOM 559 N N . PRO A 1 79 ? -5.231 0.328 -8.193 1.00 94.25 79 PRO A N 1
ATOM 560 C CA . PRO A 1 79 ? -6.337 0.081 -9.129 1.00 94.25 79 PRO A CA 1
ATOM 561 C C . PRO A 1 79 ? -6.500 1.187 -10.186 1.00 94.25 79 PRO A C 1
ATOM 563 O O . PRO A 1 79 ? -7.106 0.972 -11.230 1.00 94.25 79 PRO A O 1
ATOM 566 N N . GLU A 1 80 ? -5.949 2.372 -9.920 1.00 94.38 80 GLU A N 1
ATOM 567 C CA . GLU A 1 80 ? -5.944 3.526 -10.824 1.00 94.38 80 GLU A CA 1
ATOM 568 C C . GLU A 1 80 ? -4.776 3.485 -11.828 1.00 94.38 80 GLU A C 1
ATOM 570 O O . GLU A 1 80 ? -4.654 4.383 -12.657 1.00 94.38 80 GLU A O 1
ATOM 575 N N . ASN A 1 81 ? -3.926 2.450 -11.764 1.00 94.19 81 ASN A N 1
ATOM 576 C CA . ASN A 1 81 ? -2.748 2.259 -12.609 1.00 94.19 81 ASN A CA 1
ATOM 577 C C . ASN A 1 81 ? -1.847 3.507 -12.663 1.00 94.19 81 ASN A C 1
ATOM 579 O O . ASN A 1 81 ? -1.378 3.916 -13.726 1.00 94.19 81 ASN A O 1
ATOM 583 N N . LEU A 1 82 ? -1.635 4.130 -11.500 1.00 95.88 82 LEU A N 1
ATOM 584 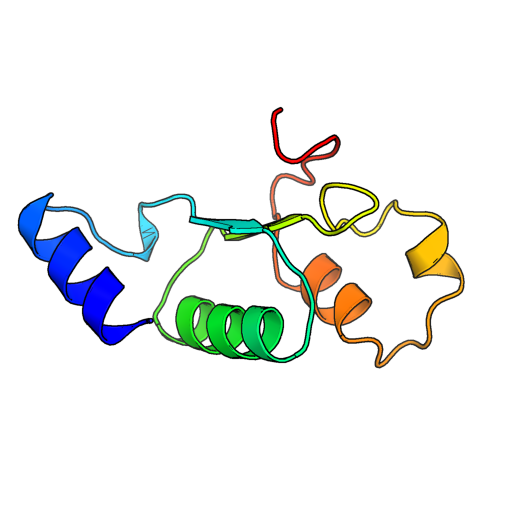C CA . LEU A 1 82 ? -0.764 5.289 -11.352 1.00 95.88 82 LEU A CA 1
ATOM 585 C C . LEU A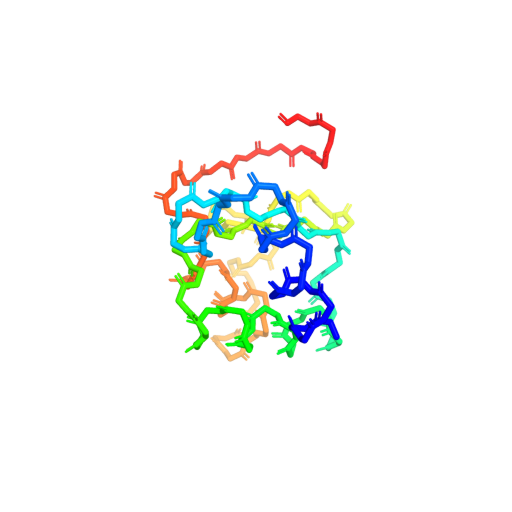 1 82 ? 0.676 4.913 -11.707 1.00 95.88 82 LEU A C 1
ATOM 587 O O . LEU A 1 82 ? 1.146 3.817 -11.395 1.00 95.88 82 LEU A O 1
ATOM 591 N N . THR A 1 83 ? 1.376 5.854 -12.326 1.00 96.06 83 THR A N 1
ATOM 592 C CA . THR A 1 83 ? 2.773 5.731 -12.750 1.00 96.06 83 THR A CA 1
ATOM 593 C C . THR A 1 83 ? 3.560 6.942 -12.268 1.00 96.06 83 THR A C 1
ATOM 595 O O . THR A 1 83 ? 2.966 7.977 -11.980 1.00 96.06 83 THR A O 1
ATOM 598 N N . GLY A 1 84 ? 4.887 6.847 -12.272 1.00 95.50 84 GLY A N 1
ATOM 599 C CA . GLY A 1 84 ? 5.769 7.962 -11.932 1.00 95.50 84 GLY A CA 1
ATOM 600 C C . GLY A 1 84 ? 6.593 7.687 -10.683 1.00 95.50 84 GLY A C 1
ATOM 601 O O . GLY A 1 84 ? 6.862 6.537 -10.323 1.00 95.50 84 GLY A O 1
ATOM 602 N N . THR A 1 85 ? 7.040 8.758 -10.046 1.00 95.38 85 THR A N 1
ATOM 603 C CA . THR A 1 85 ? 7.912 8.735 -8.871 1.00 95.38 85 THR A CA 1
ATOM 604 C C . THR A 1 85 ? 7.117 8.822 -7.570 1.00 95.38 85 THR A C 1
ATOM 606 O O . THR A 1 85 ? 5.931 9.108 -7.566 1.00 95.38 85 THR A O 1
ATOM 609 N N . LEU A 1 86 ? 7.783 8.635 -6.425 1.00 93.75 86 LEU A N 1
ATOM 610 C CA . LEU A 1 86 ? 7.164 8.817 -5.102 1.00 93.75 86 LEU A CA 1
ATOM 611 C C . LEU A 1 86 ? 6.647 10.251 -4.856 1.00 93.75 86 LEU A C 1
ATOM 613 O O . LEU A 1 86 ? 5.828 10.464 -3.965 1.00 93.75 86 LEU A O 1
ATOM 617 N N . LYS A 1 87 ? 7.189 11.239 -5.576 1.00 92.94 87 LYS A N 1
ATOM 618 C CA . LYS A 1 87 ? 6.829 12.652 -5.413 1.00 92.94 87 LYS A CA 1
ATOM 619 C C . LYS A 1 87 ? 5.522 13.007 -6.129 1.00 92.94 87 LYS A C 1
ATOM 621 O O . LYS A 1 87 ? 4.853 13.942 -5.694 1.00 92.94 87 LYS A O 1
ATOM 626 N N . GLU A 1 88 ? 5.253 12.342 -7.245 1.00 87.31 88 GLU A N 1
ATOM 627 C CA . GLU A 1 88 ? 4.099 12.579 -8.122 1.00 87.31 88 GLU A CA 1
ATOM 628 C C . GLU A 1 88 ? 2.849 11.875 -7.582 1.00 87.31 88 GLU A C 1
ATOM 630 O O . GLU A 1 88 ? 1.763 12.487 -7.688 1.00 87.31 88 GLU A O 1
#

pLDDT: mean 94.38, std 5.18, range [76.69, 98.69]

Foldseek 3Di:
DVVVVVVVCVVVVHDQCRDAAEEEDLDPVRLVVVVVSVVRRRQAYWYAYPQATQAPPDPVNVPDDCPDSSVVCRVRHDPVRDTDHSVD

Sequence (88 aa):
VLAALTNALRVVGKKIEDVRVVMSGAGAAGTAILKLLLAAGAERAVVADIHGVVHSGRTDLVDAAPDSPLRWIADNTNPENLTGTLKE

Secondary structure (DSSP, 8-state):
-HHHHHHHHHHHT--STTSEEEEE--SHHHHHHHHHHHHTT--EEEEEETTEE--TT-HHHHSS-TT-HHHHHHHHS-TT---S-TT-